Protein AF-A0A7G8JKW2-F1 (afdb_monomer_lite)

Secondary structure (DSSP, 8-state):
-HHHHHHHHHHHHHHHHHTSHHHHHHHHHHHHHHHHHHHHT--HHHHHHHIIIIIHHHHHHHHHHHHHHHHHHHHHHHHHHHHHHHHHHHHHHHHHHHHHHHHHHHTTTT--

Sequence (112 aa):
MGLKTFNKRIALWVTEKVGTMWCAYAFCFLALISLPEALASQDPLKIVSWVAQTFLQLVLLPIIIVGQNIQSNIAEQQAETDSKTLIAIRQLAEEIHEATYKPSTALLELND

Structure (mmCIF, N/CA/C/O backbone):
data_AF-A0A7G8JKW2-F1
#
_entry.id   AF-A0A7G8JKW2-F1
#
loop_
_atom_site.group_PDB
_atom_site.id
_atom_site.type_symbol
_atom_site.label_atom_id
_atom_site.label_alt_id
_atom_site.label_comp_id
_atom_site.label_asym_id
_atom_site.label_entity_id
_atom_site.label_seq_id
_atom_site.pdbx_PDB_ins_code
_atom_site.Cartn_x
_atom_site.Cartn_y
_atom_site.Cartn_z
_atom_site.occupancy
_atom_site.B_iso_or_equiv
_atom_site.auth_seq_id
_atom_site.auth_comp_id
_atom_site.auth_asym_id
_atom_site.auth_atom_id
_atom_site.pdbx_PDB_model_num
ATOM 1 N N . MET A 1 1 ? -30.482 -6.351 -11.669 1.00 55.78 1 MET A N 1
ATOM 2 C CA . MET A 1 1 ? -29.638 -6.169 -10.462 1.00 55.78 1 MET A CA 1
ATOM 3 C C . MET A 1 1 ? -28.339 -7.004 -10.435 1.00 55.78 1 MET A C 1
ATOM 5 O O . MET A 1 1 ? -27.571 -6.809 -9.509 1.00 55.78 1 MET A O 1
ATOM 9 N N . GLY A 1 2 ? -28.028 -7.876 -11.415 1.00 60.84 2 GLY A N 1
ATOM 10 C CA . GLY A 1 2 ? -26.882 -8.812 -11.313 1.00 60.84 2 GLY A CA 1
ATOM 11 C C . GLY A 1 2 ? -25.490 -8.301 -11.734 1.00 60.84 2 GLY A C 1
ATOM 12 O O . GLY A 1 2 ? -24.485 -8.764 -11.205 1.00 60.84 2 GLY A O 1
ATOM 13 N N . LEU A 1 3 ? -25.399 -7.322 -12.644 1.00 61.66 3 LEU A N 1
ATOM 14 C CA . LEU A 1 3 ? -24.108 -6.872 -13.203 1.00 61.66 3 LEU A CA 1
ATOM 15 C C . LEU A 1 3 ? -23.253 -6.056 -12.219 1.00 61.66 3 LEU A C 1
ATOM 17 O O . LEU A 1 3 ? -22.036 -6.219 -12.175 1.00 61.66 3 LEU A O 1
ATOM 21 N N . LYS A 1 4 ? -23.872 -5.207 -11.385 1.00 71.00 4 LYS A N 1
ATOM 22 C CA . LYS A 1 4 ? -23.137 -4.376 -10.411 1.00 71.00 4 LYS A CA 1
ATOM 23 C C . LYS A 1 4 ? -22.435 -5.227 -9.348 1.00 71.00 4 LYS A C 1
ATOM 25 O O . LYS A 1 4 ? -21.317 -4.915 -8.953 1.00 71.00 4 LYS A O 1
ATOM 30 N N . THR A 1 5 ? -23.063 -6.317 -8.917 1.00 78.06 5 THR A N 1
ATOM 31 C CA . THR A 1 5 ? -22.525 -7.233 -7.901 1.00 78.06 5 THR A CA 1
ATOM 32 C C . THR A 1 5 ? -21.407 -8.109 -8.456 1.00 78.06 5 THR A C 1
ATOM 34 O O . THR A 1 5 ? -20.425 -8.353 -7.759 1.00 78.06 5 THR A O 1
ATOM 37 N N . PHE A 1 6 ? -21.519 -8.540 -9.716 1.00 80.31 6 PHE A N 1
ATOM 38 C CA . PHE A 1 6 ? -20.469 -9.304 -10.389 1.00 80.31 6 PHE A CA 1
ATOM 39 C C . PHE A 1 6 ? -19.214 -8.455 -10.632 1.00 80.31 6 PHE A C 1
ATOM 41 O O . PHE A 1 6 ? -18.123 -8.849 -10.225 1.00 80.31 6 PHE A O 1
ATOM 48 N N . ASN A 1 7 ? -19.377 -7.239 -11.167 1.00 84.94 7 ASN A N 1
ATOM 49 C CA . ASN A 1 7 ? -18.264 -6.305 -11.366 1.00 84.94 7 ASN A CA 1
ATOM 50 C C . ASN A 1 7 ? -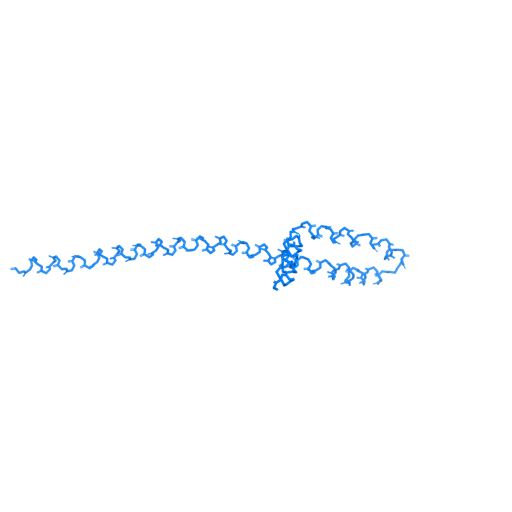17.594 -5.930 -10.039 1.00 84.94 7 ASN A C 1
ATOM 52 O O . ASN A 1 7 ? -16.372 -5.868 -9.964 1.00 84.94 7 ASN A O 1
ATOM 56 N N . LYS A 1 8 ? -18.379 -5.743 -8.968 1.00 83.25 8 LYS A N 1
ATOM 57 C CA . LYS A 1 8 ? -17.842 -5.477 -7.629 1.00 83.25 8 LYS A CA 1
ATOM 58 C C . LYS A 1 8 ? -17.039 -6.662 -7.079 1.00 83.25 8 LYS A C 1
ATOM 60 O O . LYS A 1 8 ? -15.988 -6.436 -6.492 1.00 83.25 8 LYS A O 1
ATOM 65 N N . ARG A 1 9 ? -17.493 -7.908 -7.282 1.00 82.12 9 ARG A N 1
ATOM 66 C CA . ARG A 1 9 ? -16.741 -9.114 -6.874 1.00 82.12 9 ARG A CA 1
ATOM 67 C C . ARG A 1 9 ? -15.423 -9.249 -7.629 1.00 82.12 9 ARG A C 1
ATOM 69 O O . ARG A 1 9 ? -14.419 -9.555 -7.002 1.00 82.12 9 ARG A O 1
ATOM 76 N N . ILE A 1 10 ? -15.421 -9.002 -8.939 1.00 83.56 10 ILE A N 1
ATOM 77 C CA . ILE A 1 10 ? -14.188 -9.026 -9.738 1.00 83.56 10 ILE A CA 1
ATOM 78 C C . ILE A 1 10 ? -13.240 -7.918 -9.289 1.00 83.56 10 ILE A C 1
ATOM 80 O O . ILE A 1 10 ? -12.061 -8.184 -9.091 1.00 83.56 10 ILE A O 1
ATOM 84 N N . ALA A 1 11 ? -13.750 -6.700 -9.089 1.00 80.06 11 ALA A N 1
ATOM 85 C CA . ALA A 1 11 ? -12.944 -5.581 -8.619 1.00 80.06 11 ALA A CA 1
ATOM 86 C C . ALA A 1 11 ? -12.281 -5.902 -7.273 1.00 80.06 11 ALA A C 1
ATOM 88 O O . ALA A 1 11 ? -11.065 -5.817 -7.180 1.00 80.06 11 ALA A O 1
ATOM 89 N N . LEU A 1 12 ? -13.050 -6.369 -6.281 1.00 79.75 12 LEU A N 1
ATOM 90 C CA . LEU A 1 12 ? -12.521 -6.808 -4.983 1.00 79.75 12 LEU A CA 1
ATOM 91 C C . LEU A 1 12 ? -11.468 -7.906 -5.126 1.00 79.75 12 LEU A C 1
ATOM 93 O O . LEU A 1 12 ? -10.405 -7.805 -4.529 1.00 79.75 12 LEU A O 1
ATOM 97 N N . TRP A 1 13 ? -11.735 -8.915 -5.955 1.00 79.94 13 TRP A N 1
ATOM 98 C CA . TRP A 1 13 ? -10.803 -10.018 -6.168 1.00 79.94 13 TRP A CA 1
ATOM 99 C C . TRP A 1 13 ? -9.482 -9.548 -6.784 1.00 79.94 13 TRP A C 1
ATOM 101 O O . TRP A 1 13 ? -8.411 -9.958 -6.341 1.00 79.94 13 TRP A O 1
ATOM 111 N N . VAL A 1 14 ? -9.537 -8.652 -7.773 1.00 76.81 14 VAL A N 1
ATOM 112 C CA . VAL A 1 14 ? -8.333 -8.043 -8.348 1.00 76.81 14 VAL A CA 1
ATOM 113 C C . VAL A 1 14 ? -7.609 -7.222 -7.286 1.00 76.81 14 VAL A C 1
ATOM 115 O O . VAL A 1 14 ? -6.415 -7.414 -7.100 1.00 76.81 14 VAL A O 1
ATOM 118 N N . THR A 1 15 ? -8.300 -6.354 -6.546 1.00 76.12 15 THR A N 1
ATOM 119 C CA . THR A 1 15 ? -7.663 -5.498 -5.535 1.00 76.12 15 THR A CA 1
ATOM 120 C C . THR A 1 15 ? -7.024 -6.308 -4.405 1.00 76.12 15 THR A C 1
ATOM 122 O O . THR A 1 15 ? -5.904 -5.998 -4.011 1.00 76.12 15 THR A O 1
ATOM 125 N N . GLU A 1 16 ? -7.659 -7.386 -3.940 1.00 73.50 16 GLU A N 1
ATOM 126 C CA . GLU A 1 16 ? -7.080 -8.299 -2.945 1.00 73.50 16 GLU A CA 1
ATOM 127 C C . GLU A 1 16 ? -5.829 -8.999 -3.475 1.00 73.50 16 GLU A C 1
ATOM 129 O O . GLU A 1 16 ? -4.821 -9.075 -2.777 1.00 73.50 16 GLU A O 1
ATOM 134 N N . LYS A 1 17 ? -5.858 -9.490 -4.721 1.00 72.44 17 LYS A N 1
ATOM 135 C CA . LYS A 1 17 ? -4.699 -10.157 -5.330 1.00 72.44 17 LYS A CA 1
ATOM 136 C C . LYS A 1 17 ? -3.544 -9.187 -5.562 1.00 72.44 17 LYS A C 1
ATOM 138 O O . LYS A 1 17 ? -2.398 -9.533 -5.272 1.00 72.44 17 LYS A O 1
ATOM 143 N N . VAL A 1 18 ? -3.841 -7.974 -6.027 1.00 70.19 18 VAL A N 1
ATOM 144 C CA . VAL A 1 18 ? -2.847 -6.914 -6.258 1.00 70.19 18 VAL A CA 1
ATOM 145 C C . VAL A 1 18 ? -2.314 -6.349 -4.935 1.00 70.19 18 VAL A C 1
ATOM 147 O O . VAL A 1 18 ? -1.162 -5.934 -4.872 1.00 70.19 18 VAL A O 1
ATOM 150 N N . GLY A 1 19 ? -3.099 -6.422 -3.856 1.00 65.69 19 GLY A N 1
ATOM 151 C CA . GLY A 1 19 ? -2.716 -6.042 -2.494 1.00 65.69 19 GLY A CA 1
ATOM 152 C C . GLY A 1 19 ? -1.838 -7.056 -1.750 1.00 65.69 19 GLY A C 1
ATOM 153 O O . GLY A 1 19 ? -1.536 -6.837 -0.577 1.00 65.69 19 GLY A O 1
ATOM 154 N N . THR A 1 20 ? -1.406 -8.144 -2.398 1.00 71.44 20 THR A N 1
ATOM 155 C CA . THR A 1 20 ? -0.418 -9.087 -1.844 1.00 71.44 20 THR A CA 1
ATOM 156 C C . THR A 1 20 ? 1.005 -8.723 -2.284 1.00 71.44 20 THR A C 1
ATOM 158 O O . THR A 1 20 ? 1.218 -8.294 -3.417 1.00 71.44 20 THR A O 1
ATOM 161 N N . MET A 1 21 ? 2.011 -8.960 -1.427 1.00 72.56 21 MET A N 1
ATOM 162 C CA . MET A 1 21 ? 3.439 -8.718 -1.742 1.00 72.56 21 MET A CA 1
ATOM 163 C C . MET A 1 21 ? 3.901 -9.384 -3.055 1.00 72.56 21 MET A C 1
ATOM 165 O O . MET A 1 21 ? 4.814 -8.895 -3.717 1.00 72.56 21 MET A O 1
ATOM 169 N N . TRP A 1 22 ? 3.222 -10.454 -3.484 1.00 77.38 22 TRP A N 1
ATOM 170 C CA . TRP A 1 22 ? 3.447 -11.139 -4.760 1.00 77.38 22 TRP A CA 1
ATOM 171 C C . TRP A 1 22 ? 3.298 -10.240 -5.990 1.00 77.38 22 TRP A C 1
ATOM 173 O O . TRP A 1 22 ? 4.024 -10.422 -6.967 1.00 77.38 22 TRP A O 1
ATOM 183 N N . CYS A 1 23 ? 2.400 -9.253 -5.953 1.00 73.25 23 CYS A N 1
ATOM 184 C CA . CYS A 1 23 ? 2.213 -8.351 -7.085 1.00 73.25 23 CYS A CA 1
ATOM 185 C C . CYS A 1 23 ? 3.420 -7.425 -7.279 1.00 73.25 23 CYS A C 1
ATOM 187 O O . CYS A 1 23 ? 3.850 -7.210 -8.411 1.00 73.25 23 CYS A O 1
ATOM 189 N N . ALA A 1 24 ? 4.037 -6.957 -6.188 1.00 72.00 24 ALA A N 1
ATOM 190 C CA . ALA A 1 24 ? 5.264 -6.167 -6.260 1.00 72.00 24 ALA A CA 1
ATOM 191 C C . ALA A 1 24 ? 6.403 -6.956 -6.929 1.00 72.00 24 ALA A C 1
ATOM 193 O O . ALA A 1 24 ? 7.106 -6.420 -7.786 1.00 72.00 24 ALA A O 1
ATOM 194 N N . TYR A 1 25 ? 6.536 -8.249 -6.614 1.00 80.00 25 TYR A N 1
ATOM 195 C CA . TYR A 1 25 ? 7.518 -9.115 -7.270 1.00 80.00 25 TYR A CA 1
ATOM 196 C C . TYR A 1 25 ? 7.217 -9.320 -8.760 1.00 80.00 25 TYR A C 1
ATOM 198 O O . TYR A 1 25 ? 8.131 -9.230 -9.577 1.00 80.00 25 TYR A O 1
ATOM 206 N N . ALA A 1 26 ? 5.951 -9.525 -9.135 1.00 83.00 26 ALA A N 1
ATOM 207 C CA . ALA A 1 26 ? 5.554 -9.706 -10.532 1.00 83.00 26 ALA A CA 1
ATOM 208 C C . ALA A 1 26 ? 5.819 -8.456 -11.392 1.00 83.00 26 ALA A C 1
ATOM 210 O O . ALA A 1 26 ? 6.395 -8.567 -12.473 1.00 83.00 26 ALA A O 1
ATOM 211 N N . PHE A 1 27 ? 5.455 -7.264 -10.908 1.00 80.44 27 PHE A N 1
ATOM 212 C CA . PHE A 1 27 ? 5.706 -6.008 -11.624 1.00 80.44 27 PHE A CA 1
ATOM 213 C C . PHE A 1 27 ? 7.193 -5.656 -11.689 1.00 80.44 27 PHE A C 1
ATOM 215 O O . PHE A 1 27 ? 7.655 -5.182 -12.723 1.00 80.44 27 PHE A O 1
ATOM 222 N N . CYS A 1 28 ? 7.958 -5.944 -10.633 1.00 81.62 28 CYS A N 1
ATOM 223 C CA . CYS A 1 28 ? 9.412 -5.796 -10.656 1.00 81.62 28 CYS A CA 1
ATOM 224 C C . CYS A 1 28 ? 10.046 -6.7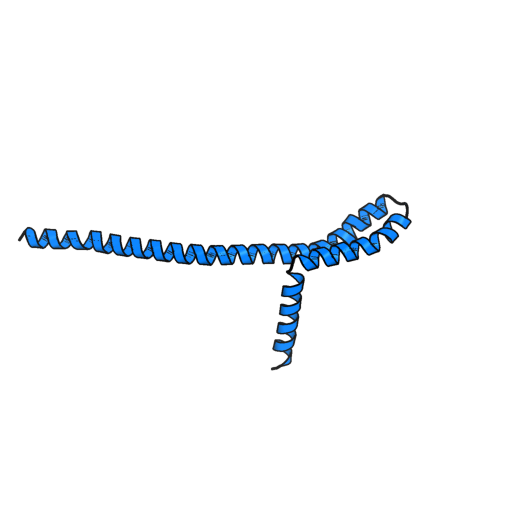09 -11.719 1.00 81.62 28 CYS A C 1
ATOM 226 O O . CYS A 1 28 ? 10.893 -6.269 -12.496 1.00 81.62 28 CYS A O 1
ATOM 228 N N . PHE A 1 29 ? 9.574 -7.956 -11.822 1.00 85.75 29 PHE A N 1
ATOM 229 C CA . PHE A 1 29 ? 10.037 -8.899 -12.838 1.00 85.75 29 PHE A CA 1
ATOM 230 C C . PHE A 1 29 ? 9.672 -8.447 -14.258 1.00 85.75 29 PHE A C 1
ATOM 232 O O . PHE A 1 29 ? 10.525 -8.448 -15.141 1.00 85.75 29 PHE A O 1
ATOM 239 N N . LEU A 1 30 ? 8.433 -7.992 -14.475 1.00 82.94 30 LEU A N 1
ATOM 240 C CA . LEU A 1 30 ? 8.001 -7.421 -15.756 1.00 82.94 30 LEU A CA 1
ATOM 241 C C . LEU A 1 30 ? 8.828 -6.193 -16.145 1.00 82.94 30 LEU A C 1
ATOM 243 O O . LEU A 1 30 ? 9.206 -6.049 -17.305 1.00 82.94 30 LEU A O 1
ATOM 247 N N . ALA A 1 31 ? 9.153 -5.329 -15.184 1.00 80.50 31 ALA A N 1
ATOM 248 C CA . ALA A 1 31 ? 9.992 -4.174 -15.447 1.00 80.50 31 ALA A CA 1
ATOM 249 C C . ALA A 1 31 ? 11.419 -4.605 -15.838 1.00 80.50 31 ALA A C 1
ATOM 251 O O . ALA A 1 31 ? 11.960 -4.081 -16.810 1.00 80.50 31 ALA A O 1
ATOM 252 N N . LEU A 1 32 ? 11.990 -5.631 -15.192 1.00 82.06 32 LEU A N 1
ATOM 253 C CA . LEU A 1 32 ? 13.293 -6.202 -15.565 1.00 82.06 32 LEU A CA 1
ATOM 254 C C . LEU A 1 32 ? 13.350 -6.717 -17.013 1.00 82.06 32 LEU A C 1
ATOM 256 O O . LEU A 1 32 ? 14.399 -6.610 -17.643 1.00 82.06 32 LEU A O 1
ATOM 260 N N . ILE A 1 33 ? 12.243 -7.228 -17.564 1.00 84.38 33 ILE A N 1
ATOM 261 C CA . ILE A 1 33 ? 12.184 -7.687 -18.966 1.00 84.38 33 ILE A CA 1
ATOM 262 C C . ILE A 1 33 ? 12.433 -6.535 -19.954 1.00 84.38 33 ILE A C 1
ATOM 264 O O . ILE A 1 33 ? 12.967 -6.771 -21.033 1.00 84.38 33 ILE A O 1
ATOM 268 N N . SER A 1 34 ? 12.110 -5.290 -19.589 1.00 75.12 34 SER A N 1
ATOM 269 C CA . SER A 1 34 ? 12.330 -4.110 -20.449 1.00 75.12 34 SER A CA 1
ATOM 270 C C . SER A 1 34 ? 13.670 -3.387 -20.216 1.00 75.12 34 SER A C 1
ATOM 272 O O . SER A 1 34 ? 14.042 -2.505 -20.987 1.00 75.12 34 SER A O 1
ATOM 274 N N . LEU A 1 35 ? 14.450 -3.810 -19.213 1.00 79.75 35 LEU A N 1
ATOM 275 C CA . LEU A 1 35 ? 15.834 -3.372 -18.991 1.00 79.75 35 LEU A CA 1
ATOM 276 C C . LEU A 1 35 ? 16.770 -3.585 -20.209 1.00 79.75 35 LEU A C 1
ATOM 278 O O . LEU A 1 35 ? 17.530 -2.663 -20.519 1.00 79.75 35 LEU A O 1
ATOM 282 N N . PRO A 1 36 ? 16.766 -4.740 -20.918 1.00 79.75 36 PRO A N 1
ATOM 283 C CA . PRO A 1 36 ? 17.651 -4.953 -22.066 1.00 79.75 36 PRO A CA 1
ATOM 284 C C . PRO A 1 36 ? 17.453 -3.932 -23.193 1.00 79.75 36 PRO A C 1
ATOM 286 O O . PRO A 1 36 ? 18.438 -3.519 -23.800 1.00 79.75 36 PRO A O 1
ATOM 289 N N . GLU A 1 37 ? 16.225 -3.464 -23.444 1.00 74.75 37 GLU A N 1
ATOM 290 C CA . GLU A 1 37 ? 15.961 -2.421 -24.452 1.00 74.75 37 GLU A CA 1
ATOM 291 C C . GLU A 1 37 ? 16.575 -1.067 -24.062 1.00 74.75 37 GLU A C 1
ATOM 293 O O . GLU A 1 37 ? 17.113 -0.346 -24.909 1.00 74.75 37 GLU A O 1
ATOM 298 N N . ALA A 1 38 ? 16.540 -0.726 -22.770 1.00 74.06 38 ALA A N 1
ATOM 299 C CA . ALA A 1 38 ? 17.142 0.500 -22.256 1.00 74.06 38 ALA A CA 1
ATOM 300 C C . ALA A 1 38 ? 18.679 0.449 -22.311 1.00 74.06 38 ALA A C 1
ATOM 302 O O . ALA A 1 38 ? 19.310 1.424 -22.721 1.00 74.06 38 ALA A O 1
ATOM 303 N N . LEU A 1 39 ? 19.283 -0.695 -21.965 1.00 76.56 39 LEU A N 1
ATOM 304 C CA . LEU A 1 39 ? 20.736 -0.901 -22.045 1.00 76.56 39 LEU A CA 1
ATOM 305 C C . LEU A 1 39 ? 21.251 -0.930 -23.491 1.00 76.56 39 LEU A C 1
ATOM 307 O O . LEU A 1 39 ? 22.338 -0.420 -23.762 1.00 76.56 39 LEU A O 1
ATOM 311 N N . ALA A 1 40 ? 20.467 -1.471 -24.428 1.00 79.12 40 ALA A N 1
ATOM 312 C CA . ALA A 1 40 ? 20.819 -1.498 -25.847 1.00 79.12 40 ALA A CA 1
ATOM 313 C C . ALA A 1 40 ? 20.952 -0.093 -26.461 1.00 79.12 40 ALA A C 1
ATOM 315 O O . ALA A 1 40 ? 21.655 0.073 -27.454 1.00 79.12 40 ALA A O 1
ATOM 316 N N . SER A 1 41 ? 20.329 0.928 -25.859 1.00 71.50 41 SER A N 1
ATOM 317 C CA . SER A 1 41 ? 20.431 2.314 -26.332 1.00 71.50 41 SER A CA 1
ATOM 318 C C . SER A 1 41 ? 21.797 2.976 -26.064 1.00 71.50 41 SER A C 1
ATOM 320 O O . SER A 1 41 ? 22.005 4.068 -26.575 1.00 71.50 41 SER A O 1
ATOM 322 N N . GLN A 1 42 ? 22.708 2.370 -25.276 1.00 74.50 42 GLN A N 1
ATOM 323 C CA . GLN A 1 42 ? 24.058 2.877 -24.913 1.00 74.50 42 GLN A CA 1
ATOM 324 C C . GLN A 1 42 ? 24.139 4.302 -24.316 1.00 74.50 42 GLN A C 1
ATOM 326 O O . GLN A 1 42 ? 25.231 4.787 -24.030 1.00 74.50 42 GLN A O 1
ATOM 331 N N . ASP A 1 43 ? 23.002 4.945 -24.052 1.00 82.31 43 ASP A N 1
ATOM 332 C CA . ASP A 1 43 ? 22.921 6.308 -23.532 1.00 82.31 43 ASP A CA 1
ATOM 333 C C . ASP A 1 43 ? 22.606 6.315 -22.022 1.00 82.31 43 ASP A C 1
ATOM 335 O O . ASP A 1 43 ? 21.516 5.878 -21.622 1.00 82.31 43 ASP A O 1
ATOM 339 N N . PRO A 1 44 ? 23.489 6.859 -21.159 1.00 82.62 44 PRO A N 1
ATOM 340 C CA . PRO A 1 44 ? 23.272 6.894 -19.709 1.00 82.62 44 PRO A CA 1
ATOM 341 C C . PRO A 1 44 ? 21.971 7.603 -19.317 1.00 82.62 44 PRO A C 1
ATOM 343 O O . PRO A 1 44 ? 21.262 7.179 -18.405 1.00 82.62 44 PRO A O 1
ATOM 346 N N . LEU A 1 45 ? 21.628 8.669 -20.042 1.00 87.94 45 LEU A N 1
ATOM 347 C CA . LEU A 1 45 ? 20.446 9.485 -19.773 1.00 87.94 45 LEU A CA 1
ATOM 348 C C . LEU A 1 45 ? 19.153 8.700 -20.033 1.00 87.94 45 LEU A C 1
ATOM 350 O O . LEU A 1 45 ? 18.18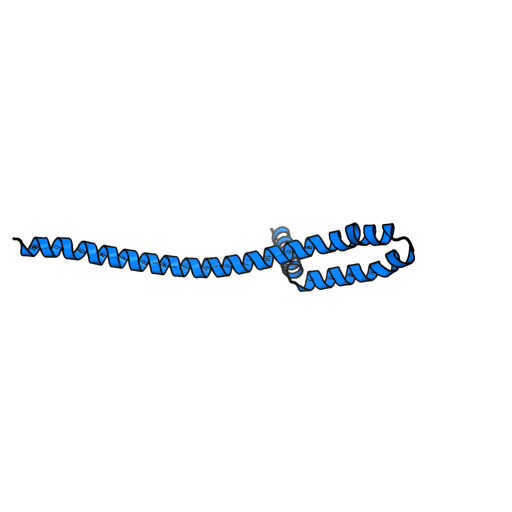4 8.821 -19.284 1.00 87.94 45 LEU A O 1
ATOM 354 N N . LYS A 1 46 ? 19.158 7.824 -21.043 1.00 85.56 46 LYS A N 1
ATOM 355 C CA . LYS A 1 46 ? 18.006 6.993 -21.397 1.00 85.56 46 LYS A CA 1
ATOM 356 C C . LYS A 1 46 ? 17.777 5.868 -20.393 1.00 85.56 46 LYS A C 1
ATOM 358 O O . LYS A 1 46 ? 16.628 5.594 -20.057 1.00 85.56 46 LYS A O 1
ATOM 363 N N . ILE A 1 47 ? 18.851 5.289 -19.852 1.00 83.75 47 ILE A N 1
ATOM 364 C CA . ILE A 1 47 ? 18.773 4.302 -18.766 1.00 83.75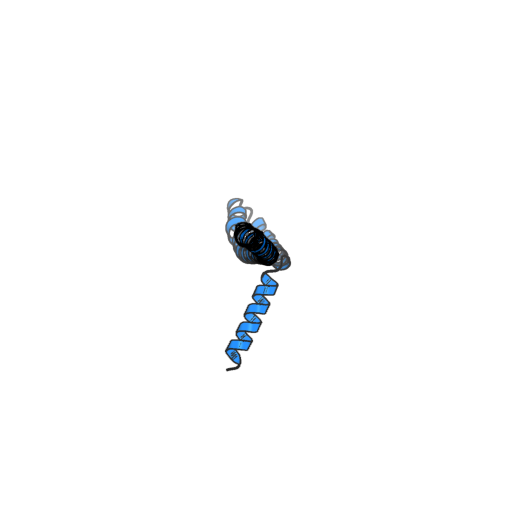 47 ILE A CA 1
ATOM 365 C C . ILE A 1 47 ? 18.152 4.944 -17.522 1.00 83.75 47 ILE A C 1
ATOM 367 O O . ILE A 1 47 ? 17.176 4.423 -16.986 1.00 83.75 47 ILE A O 1
ATOM 371 N N . VAL A 1 48 ? 18.660 6.105 -17.094 1.00 88.38 48 VAL A N 1
ATOM 372 C CA . VAL A 1 48 ? 18.126 6.816 -15.919 1.00 88.38 48 VAL A CA 1
ATOM 373 C C . VAL A 1 48 ? 16.666 7.219 -16.134 1.00 88.38 48 VAL A C 1
ATOM 375 O O . VAL A 1 48 ? 15.837 7.000 -15.252 1.00 88.38 48 VAL A O 1
ATOM 378 N N . SER A 1 49 ? 16.327 7.749 -17.312 1.00 88.00 49 SER A N 1
ATOM 379 C CA . SER A 1 49 ? 14.951 8.127 -17.647 1.00 88.00 49 SER A CA 1
ATOM 380 C C . SER A 1 49 ? 14.007 6.924 -17.661 1.00 88.00 49 SER A C 1
ATOM 382 O O . SER A 1 49 ? 12.889 7.035 -17.168 1.00 88.00 49 SER A O 1
ATOM 384 N N . TRP A 1 50 ? 14.438 5.772 -18.180 1.00 87.75 50 TRP A N 1
ATOM 385 C CA . TRP A 1 50 ? 13.641 4.545 -18.164 1.00 87.75 50 TRP A CA 1
ATOM 386 C C . TRP A 1 50 ? 13.416 4.029 -16.734 1.00 87.75 50 TRP A C 1
ATOM 388 O O . TRP A 1 50 ? 12.299 3.628 -16.404 1.00 87.75 50 TRP A O 1
ATOM 398 N N . VAL A 1 51 ? 14.431 4.100 -15.861 1.00 85.56 51 VAL A N 1
ATOM 399 C CA . VAL A 1 51 ? 14.276 3.728 -14.445 1.00 85.56 51 VAL A CA 1
ATOM 400 C C . VAL A 1 51 ? 13.284 4.671 -13.757 1.00 85.56 51 VAL A C 1
ATOM 402 O O . VAL A 1 51 ? 12.308 4.217 -13.168 1.00 85.56 51 VAL A O 1
ATOM 405 N N . ALA A 1 52 ? 13.501 5.985 -13.852 1.00 88.62 52 ALA A N 1
ATOM 406 C CA . ALA A 1 52 ? 12.676 6.992 -13.181 1.00 88.62 52 ALA A CA 1
ATOM 407 C C . ALA A 1 52 ? 11.220 7.006 -13.664 1.00 88.62 52 ALA A C 1
ATOM 409 O O . ALA A 1 52 ? 10.310 7.264 -12.878 1.00 88.62 52 ALA A O 1
ATOM 410 N N . GLN A 1 53 ? 11.004 6.731 -14.948 1.00 86.50 53 GLN A N 1
ATOM 411 C CA . GLN A 1 53 ? 9.685 6.750 -15.556 1.00 86.50 53 GLN A CA 1
ATOM 412 C C . GLN A 1 53 ? 9.079 5.348 -15.563 1.00 86.50 53 GLN A C 1
ATOM 414 O O . GLN A 1 53 ? 8.254 5.036 -14.718 1.00 86.50 53 GLN A O 1
ATOM 419 N N . THR A 1 54 ? 9.501 4.467 -16.464 1.00 86.00 54 THR A N 1
ATOM 420 C CA . THR A 1 54 ? 8.850 3.171 -16.692 1.00 86.00 54 THR A CA 1
ATOM 421 C C . THR A 1 54 ? 8.931 2.239 -15.484 1.00 86.00 54 THR A C 1
ATOM 423 O O . THR A 1 54 ? 7.912 1.674 -15.088 1.00 86.00 54 THR A O 1
ATOM 426 N N . PHE A 1 55 ? 10.107 2.082 -14.870 1.00 84.56 55 PHE A N 1
ATOM 427 C CA . PHE A 1 55 ? 10.267 1.170 -13.732 1.00 84.56 55 PHE A CA 1
ATOM 428 C C . PHE A 1 55 ? 9.575 1.716 -12.480 1.00 84.56 55 PHE A C 1
ATOM 430 O O . PHE A 1 55 ? 8.673 1.069 -11.944 1.00 84.56 55 PHE A O 1
ATOM 437 N N . LEU A 1 56 ? 9.962 2.917 -12.028 1.00 85.06 56 LEU A N 1
ATOM 438 C CA . LEU A 1 56 ? 9.419 3.491 -10.799 1.00 85.06 56 LEU A CA 1
ATOM 439 C C . LEU A 1 56 ? 7.903 3.679 -10.900 1.00 85.06 56 LEU A C 1
ATOM 441 O O . LEU A 1 56 ? 7.212 3.317 -9.957 1.00 85.06 56 LEU A O 1
ATOM 445 N N . GLN A 1 57 ? 7.368 4.171 -12.022 1.00 86.56 57 GLN A N 1
ATOM 446 C CA . GLN A 1 57 ? 5.933 4.446 -12.165 1.00 86.56 57 GLN A CA 1
ATOM 447 C C . GLN A 1 57 ? 5.076 3.174 -12.182 1.00 86.56 57 GLN A C 1
ATOM 449 O O . GLN A 1 57 ? 4.041 3.138 -11.514 1.00 86.56 57 GLN A O 1
ATOM 454 N N . LEU A 1 58 ? 5.490 2.127 -12.909 1.00 86.56 58 LEU A N 1
ATOM 455 C CA . LEU A 1 58 ? 4.739 0.865 -12.963 1.00 86.56 58 LEU A CA 1
ATOM 456 C C . LEU A 1 58 ? 4.760 0.122 -11.623 1.00 86.56 58 LEU A C 1
ATOM 458 O O . LEU A 1 58 ? 3.779 -0.526 -11.264 1.00 86.56 58 LEU A O 1
ATOM 462 N N . VAL A 1 59 ? 5.858 0.233 -10.875 1.00 84.12 59 VAL A N 1
ATOM 463 C CA . VAL A 1 59 ? 6.038 -0.446 -9.587 1.00 84.12 59 VAL A CA 1
ATOM 464 C C . VAL A 1 59 ? 5.430 0.352 -8.422 1.00 84.12 59 VAL A C 1
ATOM 466 O O . VAL A 1 59 ? 4.972 -0.244 -7.445 1.00 84.12 59 VAL A O 1
ATOM 469 N N . LEU A 1 60 ? 5.351 1.684 -8.525 1.00 86.88 60 LEU A N 1
ATOM 470 C CA . LEU A 1 60 ? 4.825 2.554 -7.466 1.00 86.88 60 LEU A CA 1
ATOM 471 C C . LEU A 1 60 ? 3.371 2.241 -7.108 1.00 86.88 60 LEU A C 1
ATOM 473 O O . LEU A 1 60 ? 3.051 2.136 -5.926 1.00 86.88 60 LEU A O 1
ATOM 477 N N . LEU A 1 61 ? 2.492 2.079 -8.106 1.00 87.25 61 LEU A N 1
ATOM 478 C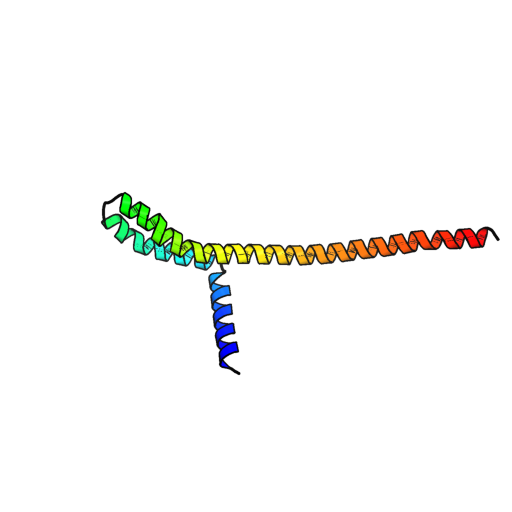 CA . LEU A 1 61 ? 1.060 1.886 -7.851 1.00 87.25 61 LEU A CA 1
ATOM 479 C C . LEU A 1 61 ? 0.771 0.593 -7.058 1.00 87.25 61 LEU A C 1
ATOM 481 O O . LEU A 1 61 ? 0.126 0.693 -6.013 1.00 87.25 61 LEU A O 1
ATOM 485 N N . PRO A 1 62 ? 1.268 -0.600 -7.454 1.00 82.44 62 PRO A N 1
ATOM 486 C CA . PRO A 1 62 ? 1.095 -1.819 -6.663 1.00 82.44 62 PRO A CA 1
ATOM 487 C C . PRO A 1 62 ? 1.730 -1.736 -5.271 1.00 82.44 62 PRO A C 1
ATOM 489 O O . PRO A 1 62 ? 1.113 -2.173 -4.302 1.00 82.44 62 PRO A O 1
ATOM 492 N N . ILE A 1 63 ? 2.931 -1.154 -5.143 1.00 83.06 63 ILE A N 1
ATOM 493 C CA . ILE A 1 63 ? 3.611 -1.032 -3.843 1.00 83.06 63 ILE A CA 1
ATOM 494 C C . ILE A 1 63 ? 2.798 -0.174 -2.870 1.00 83.06 63 ILE A C 1
ATOM 496 O O . ILE A 1 63 ? 2.657 -0.555 -1.708 1.00 83.06 63 ILE A O 1
ATOM 500 N N . ILE A 1 64 ? 2.228 0.947 -3.327 1.00 86.88 64 ILE A N 1
ATOM 501 C CA . ILE A 1 64 ? 1.368 1.794 -2.489 1.00 86.88 64 ILE A CA 1
ATOM 502 C C . ILE A 1 64 ? 0.153 1.001 -1.993 1.00 86.88 64 ILE A C 1
ATOM 504 O O . ILE A 1 64 ? -0.147 1.031 -0.801 1.00 86.88 64 ILE A O 1
ATOM 508 N N . ILE A 1 65 ? -0.517 0.259 -2.882 1.00 84.69 65 ILE A N 1
ATOM 509 C CA . ILE A 1 65 ? -1.715 -0.526 -2.544 1.00 84.69 65 ILE A CA 1
ATOM 510 C C . ILE A 1 65 ? -1.382 -1.600 -1.499 1.00 84.69 65 ILE A C 1
ATOM 512 O O . ILE A 1 65 ? -2.095 -1.745 -0.507 1.00 84.69 65 ILE A O 1
ATOM 516 N N . VAL A 1 66 ? -0.273 -2.323 -1.678 1.00 83.69 66 VAL A N 1
ATOM 517 C CA . VAL A 1 66 ? 0.185 -3.338 -0.715 1.00 83.69 66 VAL A CA 1
ATOM 518 C C . VAL A 1 66 ? 0.559 -2.695 0.625 1.00 83.69 66 VAL A C 1
ATOM 520 O O . VAL A 1 66 ? 0.171 -3.200 1.677 1.00 83.69 66 VAL A O 1
ATOM 523 N N . GLY A 1 67 ? 1.264 -1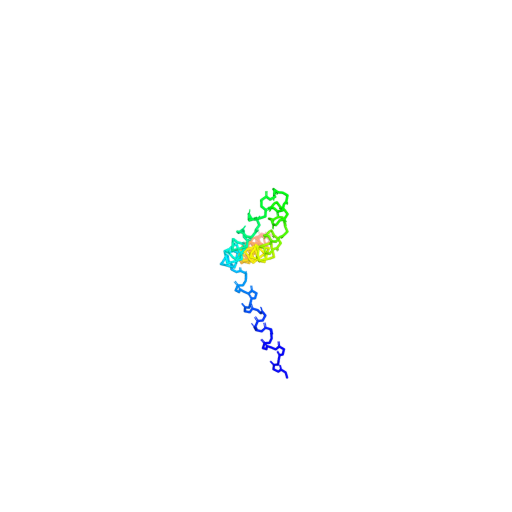.560 0.609 1.00 83.12 67 GLY A N 1
ATOM 524 C CA . GLY A 1 67 ? 1.645 -0.837 1.824 1.00 83.12 67 GLY A CA 1
ATOM 525 C C . GLY A 1 67 ? 0.441 -0.320 2.616 1.00 83.12 67 GLY A C 1
ATOM 526 O O . GLY A 1 67 ? 0.442 -0.373 3.846 1.00 83.12 67 GLY A O 1
ATOM 527 N N . GLN A 1 68 ? -0.607 0.141 1.930 1.00 84.12 68 GLN A N 1
ATOM 528 C CA . GLN A 1 68 ? -1.875 0.529 2.555 1.00 84.12 68 GLN A CA 1
ATOM 529 C C . GLN A 1 68 ? -2.615 -0.684 3.134 1.00 84.12 68 GLN A C 1
ATOM 531 O O . GLN A 1 68 ? -3.114 -0.612 4.255 1.00 84.12 68 GLN A O 1
ATOM 536 N N . ASN A 1 69 ? -2.627 -1.812 2.419 1.00 83.75 69 ASN A N 1
ATOM 537 C CA . ASN A 1 69 ? -3.253 -3.049 2.884 1.00 83.75 69 ASN A CA 1
ATOM 538 C C . ASN A 1 69 ? -2.593 -3.581 4.172 1.00 83.75 69 ASN A C 1
ATOM 540 O O . ASN A 1 69 ? -3.280 -3.856 5.155 1.00 83.75 69 ASN A O 1
ATOM 544 N N . ILE A 1 70 ? -1.256 -3.639 4.216 1.00 83.69 70 ILE A N 1
ATOM 545 C CA . ILE A 1 70 ? -0.502 -4.078 5.405 1.00 83.69 70 ILE A CA 1
ATOM 546 C C . ILE A 1 70 ? -0.810 -3.181 6.611 1.00 83.69 70 ILE A C 1
ATOM 548 O O . ILE A 1 70 ? -1.094 -3.685 7.697 1.00 83.69 70 ILE A O 1
ATOM 552 N N . GLN A 1 71 ? -0.802 -1.858 6.423 1.00 82.94 71 GLN A N 1
ATOM 553 C CA . GLN A 1 71 ? -1.129 -0.913 7.494 1.00 82.94 71 GLN A CA 1
ATOM 554 C C . GLN A 1 71 ? -2.571 -1.069 7.984 1.00 82.94 71 GLN A C 1
ATOM 556 O O . GLN A 1 71 ? -2.802 -1.030 9.189 1.00 82.94 71 GLN A O 1
ATOM 561 N N . SER A 1 72 ? -3.528 -1.292 7.076 1.00 84.69 72 SER A N 1
ATOM 562 C CA . SER A 1 72 ? -4.930 -1.507 7.451 1.00 84.69 72 SER A CA 1
ATOM 563 C C . SER A 1 72 ? -5.119 -2.765 8.301 1.00 84.69 72 SER A C 1
ATOM 565 O O . SER A 1 72 ? -5.828 -2.721 9.301 1.00 84.69 72 SER A O 1
ATOM 567 N N . ASN A 1 73 ? -4.406 -3.851 7.981 1.00 82.50 73 ASN A N 1
ATOM 568 C CA . ASN A 1 73 ? -4.472 -5.087 8.753 1.00 82.50 73 ASN A CA 1
ATOM 569 C C . ASN A 1 73 ? -3.877 -4.923 10.160 1.00 82.50 73 ASN A C 1
ATOM 571 O O . ASN A 1 73 ? -4.452 -5.399 11.135 1.00 82.50 73 ASN A O 1
ATOM 575 N N . ILE A 1 74 ? -2.752 -4.213 10.277 1.00 82.06 74 ILE A N 1
ATOM 576 C CA . ILE A 1 74 ? -2.135 -3.902 11.573 1.00 82.06 74 ILE A CA 1
ATOM 577 C C . ILE A 1 74 ? -3.057 -3.006 12.412 1.00 82.06 74 ILE A C 1
ATOM 579 O O . ILE A 1 74 ? -3.202 -3.234 13.612 1.00 82.06 74 ILE A O 1
ATOM 583 N N . ALA A 1 75 ? -3.694 -2.009 11.792 1.00 83.88 75 ALA A N 1
ATOM 584 C CA . ALA A 1 75 ? -4.642 -1.128 12.467 1.00 83.88 75 ALA A CA 1
ATOM 585 C C . ALA A 1 75 ? -5.865 -1.895 12.993 1.00 83.88 75 ALA A C 1
ATOM 587 O O . ALA A 1 75 ? -6.316 -1.632 14.103 1.00 83.88 75 ALA A O 1
ATOM 588 N N . GLU A 1 76 ? -6.371 -2.873 12.240 1.00 83.31 76 GLU A N 1
ATOM 589 C CA . GLU A 1 76 ? -7.500 -3.704 12.667 1.00 83.31 76 GLU A CA 1
ATOM 590 C C . GLU A 1 76 ? -7.130 -4.632 13.838 1.00 83.31 76 GLU A C 1
ATOM 592 O O . GLU A 1 76 ? -7.883 -4.728 14.807 1.00 83.31 76 GLU A O 1
ATOM 597 N N . GLN A 1 77 ? -5.928 -5.224 13.823 1.00 83.62 77 GLN A N 1
ATOM 598 C CA . GLN A 1 77 ? -5.412 -6.002 14.961 1.00 83.62 77 GLN A CA 1
ATOM 599 C C . GLN A 1 77 ? -5.243 -5.147 16.229 1.00 83.62 77 GLN A C 1
ATOM 601 O O . GLN A 1 77 ? -5.549 -5.594 17.341 1.00 83.62 77 GLN A O 1
ATOM 606 N N . GLN A 1 78 ? -4.766 -3.908 16.074 1.00 85.19 78 GLN A N 1
ATOM 607 C CA . GLN A 1 78 ? -4.660 -2.962 17.186 1.00 85.19 78 GLN A CA 1
ATOM 608 C C . GLN A 1 78 ? -6.043 -2.564 17.706 1.00 85.19 78 GLN A C 1
ATOM 610 O O . GLN A 1 78 ? -6.272 -2.638 18.908 1.00 85.19 78 GLN A O 1
ATOM 615 N N . ALA A 1 79 ? -6.996 -2.261 16.822 1.00 89.31 79 ALA A N 1
ATOM 616 C CA . ALA A 1 79 ? -8.358 -1.901 17.209 1.00 89.31 79 ALA A CA 1
ATOM 617 C C . ALA A 1 79 ? -9.056 -3.004 18.027 1.00 89.31 79 ALA A C 1
ATOM 619 O O . ALA A 1 79 ? -9.766 -2.706 18.989 1.00 89.31 79 ALA A O 1
ATOM 620 N N . GLU A 1 80 ? -8.835 -4.281 17.694 1.00 88.81 80 GLU A N 1
ATOM 621 C CA . GLU A 1 80 ? -9.377 -5.398 18.475 1.00 88.81 80 GLU A CA 1
ATOM 622 C C . GLU A 1 80 ? -8.772 -5.459 19.891 1.00 88.81 80 GLU A C 1
ATOM 624 O O . GLU A 1 80 ? -9.479 -5.685 20.878 1.00 88.81 80 GLU A O 1
ATOM 629 N N . THR A 1 81 ? -7.463 -5.230 20.004 1.00 90.31 81 THR A N 1
ATOM 630 C CA . THR A 1 81 ? -6.745 -5.230 21.287 1.00 90.31 81 THR A CA 1
ATOM 631 C C . THR A 1 81 ? -7.154 -4.039 22.157 1.00 90.31 81 THR A C 1
ATOM 633 O O . THR A 1 81 ? -7.433 -4.199 23.351 1.00 90.31 81 THR A O 1
ATOM 636 N N . ASP A 1 82 ? -7.269 -2.859 21.552 1.00 90.50 82 ASP A N 1
ATOM 637 C CA . ASP A 1 82 ? -7.710 -1.634 22.212 1.00 90.50 82 ASP A CA 1
ATOM 638 C C . ASP A 1 82 ? -9.146 -1.778 22.717 1.00 90.50 82 ASP A C 1
ATOM 640 O O . ASP A 1 82 ? -9.435 -1.442 23.864 1.00 90.50 82 ASP A O 1
ATOM 644 N N . SER A 1 83 ? -10.039 -2.363 21.913 1.00 91.81 83 SER A N 1
ATOM 645 C CA . SER A 1 83 ? -11.426 -2.617 22.314 1.00 91.81 83 SER A CA 1
ATOM 646 C C . SER A 1 83 ? -11.516 -3.477 23.583 1.00 91.81 83 SER A C 1
ATOM 648 O O . SER A 1 83 ? -12.234 -3.120 24.520 1.00 91.81 83 SER A O 1
ATOM 650 N N . LYS A 1 84 ? -10.736 -4.565 23.669 1.00 93.69 84 LYS A N 1
ATOM 651 C CA . LYS A 1 84 ? -10.675 -5.424 24.869 1.00 93.69 84 LYS A CA 1
ATOM 652 C C . LYS A 1 84 ? -10.139 -4.665 26.082 1.00 93.69 84 LYS A C 1
ATOM 654 O O . LYS A 1 84 ? -10.682 -4.789 27.179 1.00 93.69 84 LYS A O 1
ATOM 659 N N . THR A 1 85 ? -9.109 -3.852 25.874 1.00 93.31 85 THR A N 1
ATOM 660 C CA . THR A 1 85 ? -8.504 -3.029 26.928 1.00 93.31 85 THR A CA 1
ATOM 661 C C . THR A 1 85 ? -9.498 -1.999 27.468 1.00 93.31 85 THR A C 1
ATOM 663 O O . THR A 1 85 ? -9.646 -1.864 28.681 1.00 93.31 85 THR A O 1
ATOM 666 N N . LEU A 1 86 ? -10.248 -1.326 26.590 1.00 94.25 86 LEU A N 1
ATOM 667 C CA . LEU A 1 86 ? -11.288 -0.368 26.973 1.00 94.25 86 LEU A CA 1
ATOM 668 C C . LEU A 1 86 ? -12.402 -1.023 27.801 1.00 94.25 86 LEU A C 1
ATOM 670 O O . LEU A 1 86 ? -12.871 -0.426 28.770 1.00 94.25 86 LEU A O 1
ATOM 674 N N . ILE A 1 87 ? -12.810 -2.248 27.455 1.00 95.25 87 ILE A N 1
ATOM 675 C CA . ILE A 1 87 ? -13.806 -3.006 28.229 1.00 95.25 87 ILE A CA 1
ATOM 676 C C . ILE A 1 87 ? -13.280 -3.319 29.635 1.00 95.25 87 ILE A C 1
ATOM 678 O O . ILE A 1 87 ? -14.000 -3.106 30.608 1.00 95.25 87 ILE A O 1
ATOM 682 N N . ALA A 1 88 ? -12.029 -3.769 29.756 1.00 94.44 88 ALA A N 1
ATOM 683 C CA . ALA A 1 88 ? -11.419 -4.068 31.052 1.00 94.44 88 ALA A CA 1
ATOM 684 C C . ALA A 1 88 ? -11.301 -2.814 31.937 1.00 94.44 88 ALA A C 1
ATOM 686 O O . ALA A 1 88 ? -11.668 -2.842 33.110 1.00 94.44 88 ALA A O 1
ATOM 687 N N . ILE A 1 89 ? -10.856 -1.690 31.363 1.00 93.38 89 ILE A N 1
ATOM 688 C CA . ILE A 1 89 ? -10.785 -0.400 32.068 1.00 93.38 89 ILE A CA 1
ATOM 689 C C . ILE A 1 89 ? -12.173 0.038 32.539 1.00 93.38 89 ILE A C 1
ATOM 691 O O . ILE A 1 89 ? -12.320 0.504 33.668 1.00 93.38 89 ILE A O 1
ATOM 695 N N . ARG A 1 90 ? -13.202 -0.122 31.700 1.00 94.31 90 ARG A N 1
ATOM 696 C CA . ARG A 1 90 ? -14.577 0.221 32.070 1.00 94.31 90 ARG A CA 1
ATOM 697 C C . ARG A 1 90 ? -15.072 -0.613 33.253 1.00 94.31 90 ARG A C 1
ATOM 699 O O . ARG A 1 90 ? -15.660 -0.046 34.166 1.00 94.31 90 ARG A O 1
ATOM 706 N N . GLN A 1 91 ? -14.832 -1.922 33.248 1.00 94.56 91 GLN A N 1
ATOM 707 C CA . GLN A 1 91 ? -15.228 -2.805 34.351 1.00 94.56 91 GLN A CA 1
ATOM 708 C C . GLN A 1 91 ? -14.538 -2.417 35.660 1.00 94.56 91 GLN A C 1
ATOM 710 O O . GLN A 1 91 ? -15.200 -2.299 36.685 1.00 94.56 91 GLN A O 1
ATOM 715 N N . LEU A 1 92 ? -13.235 -2.126 35.608 1.00 91.94 92 LEU A N 1
ATOM 716 C CA . LEU A 1 92 ? -12.489 -1.621 36.764 1.00 91.94 92 LEU A CA 1
ATOM 717 C C . LEU A 1 92 ? -13.068 -0.298 37.285 1.00 91.94 92 LEU A C 1
ATOM 719 O O . LEU A 1 92 ? -13.162 -0.096 38.492 1.00 91.94 92 LEU A O 1
ATOM 723 N N . ALA A 1 93 ? -13.476 0.609 36.393 1.00 92.00 93 ALA A N 1
ATOM 724 C CA . ALA A 1 93 ? -14.101 1.869 36.786 1.00 92.00 93 ALA A CA 1
ATOM 725 C C . ALA A 1 93 ? -15.480 1.664 37.440 1.00 92.00 93 ALA A C 1
ATOM 727 O O . ALA A 1 93 ? -15.780 2.337 38.426 1.00 92.00 93 ALA A O 1
ATOM 728 N N . GLU A 1 94 ? -16.298 0.739 36.925 1.00 92.94 94 GLU A N 1
ATOM 729 C CA . GLU A 1 94 ? -17.580 0.352 37.535 1.00 92.94 94 GLU A CA 1
ATOM 730 C C . GLU A 1 94 ? -17.360 -0.266 38.929 1.00 92.94 94 GLU A C 1
ATOM 732 O O . GLU A 1 94 ? -18.020 0.138 39.884 1.00 92.94 94 GLU A O 1
ATOM 737 N N . GLU A 1 95 ? -16.367 -1.147 39.088 1.00 89.44 95 GLU A N 1
ATOM 738 C CA . GLU A 1 95 ? -16.016 -1.756 40.378 1.00 89.44 95 GLU A CA 1
ATOM 739 C C . GLU A 1 95 ? -15.527 -0.719 41.402 1.00 89.44 95 GLU A C 1
ATOM 741 O O . GLU A 1 95 ? -15.977 -0.722 42.547 1.00 89.44 95 GLU A O 1
ATOM 746 N N . ILE A 1 96 ? -14.669 0.226 40.997 1.00 86.88 96 ILE A N 1
ATOM 747 C CA . ILE A 1 96 ? -14.240 1.346 41.854 1.00 86.88 96 ILE A CA 1
ATOM 748 C C . ILE A 1 96 ? -15.432 2.233 42.229 1.00 86.88 96 ILE A C 1
ATOM 750 O O . ILE A 1 96 ? -15.529 2.677 43.376 1.00 86.88 96 ILE A O 1
ATOM 754 N N . HIS A 1 97 ? -16.335 2.509 41.284 1.00 85.69 97 HIS A N 1
ATOM 755 C CA . HIS A 1 97 ? -17.519 3.324 41.541 1.00 85.69 97 HIS A CA 1
ATOM 756 C C . HIS A 1 97 ? -18.433 2.661 42.576 1.00 85.69 97 HIS A C 1
ATOM 758 O O . HIS A 1 97 ? -18.804 3.305 43.559 1.00 85.69 97 HIS A O 1
ATOM 764 N N . GLU A 1 98 ? -18.723 1.367 42.419 1.00 84.25 98 GLU A N 1
ATOM 765 C CA . GLU A 1 98 ? -19.489 0.609 43.408 1.00 84.25 98 GLU A CA 1
ATOM 766 C C . GLU A 1 98 ? -18.770 0.542 44.761 1.00 84.25 98 GLU A C 1
ATOM 768 O O . GLU A 1 98 ? -19.379 0.824 45.796 1.00 84.25 98 GLU A O 1
ATOM 773 N N . ALA A 1 99 ? -17.469 0.235 44.770 1.00 80.62 99 ALA A N 1
ATOM 774 C CA . ALA A 1 99 ? -16.668 0.128 45.987 1.00 80.62 99 ALA A CA 1
ATOM 775 C C . ALA A 1 99 ? -16.515 1.461 46.736 1.00 80.62 99 ALA A C 1
ATOM 777 O O . ALA A 1 99 ? -16.331 1.444 47.948 1.00 80.62 99 ALA A O 1
ATOM 778 N N . THR A 1 100 ? -16.608 2.607 46.052 1.00 73.81 100 THR A N 1
ATOM 779 C CA . THR A 1 100 ? -16.544 3.947 46.669 1.00 73.81 100 THR A CA 1
ATOM 780 C C . THR A 1 100 ? -17.923 4.442 47.119 1.00 73.81 100 THR A C 1
ATOM 782 O O . THR A 1 100 ? -18.030 5.131 48.131 1.00 73.81 100 THR A O 1
ATOM 785 N N . TYR A 1 101 ? -18.997 4.072 46.415 1.00 68.56 101 TYR A N 1
ATOM 786 C CA . TYR A 1 101 ? -20.368 4.455 46.768 1.00 68.56 101 TYR A CA 1
ATOM 787 C C . TYR A 1 101 ? -20.908 3.685 47.990 1.00 68.56 101 TYR A C 1
ATOM 789 O O . TYR A 1 101 ? -21.505 4.279 48.888 1.00 68.56 101 TYR A O 1
ATOM 797 N N . LYS A 1 102 ? -20.646 2.374 48.080 1.00 60.03 102 LYS A N 1
ATOM 798 C CA . LYS A 1 102 ? -21.132 1.488 49.159 1.00 60.03 102 LYS A CA 1
ATOM 799 C C . LYS A 1 102 ? -20.657 1.828 50.590 1.00 60.03 102 LYS A C 1
ATOM 801 O O . LYS A 1 102 ? -21.467 1.723 51.509 1.00 60.03 102 LYS A O 1
ATOM 806 N N . PRO A 1 103 ? -19.399 2.236 50.847 1.00 56.75 103 PRO A N 1
ATOM 807 C CA . PRO A 1 103 ? -18.972 2.642 52.186 1.00 56.75 103 PRO A CA 1
ATOM 808 C C . PRO A 1 103 ? -19.574 3.985 52.624 1.00 56.75 103 PRO A C 1
ATOM 810 O O . PRO A 1 103 ? -19.666 4.235 53.818 1.00 56.75 103 PRO A O 1
ATOM 813 N N . SER A 1 104 ? -20.042 4.849 51.716 1.00 56.09 104 SER A N 1
ATOM 814 C CA . SER A 1 104 ? -20.620 6.137 52.131 1.00 56.09 104 SER A CA 1
ATOM 815 C C . SER A 1 104 ? -22.019 6.014 52.745 1.00 56.09 104 SER A C 1
ATOM 817 O O . SER A 1 104 ? -22.405 6.899 53.500 1.00 56.09 104 SER A O 1
ATOM 819 N N . THR A 1 105 ? -22.778 4.951 52.457 1.00 55.62 105 THR A N 1
ATOM 820 C CA . THR A 1 105 ? -24.107 4.713 53.051 1.00 55.62 105 THR A CA 1
ATOM 821 C C . THR A 1 105 ? -24.045 3.840 54.306 1.00 55.62 105 THR A C 1
ATOM 823 O O . THR A 1 105 ? -24.764 4.109 55.261 1.00 55.62 105 THR A O 1
ATOM 826 N N . ALA A 1 106 ? -23.125 2.871 54.369 1.00 57.59 106 ALA A N 1
ATOM 827 C CA . ALA A 1 106 ? -22.918 2.044 55.565 1.00 57.59 106 ALA A CA 1
ATOM 828 C C . ALA A 1 106 ? -22.362 2.837 56.765 1.00 57.59 106 ALA A C 1
ATOM 830 O O . ALA A 1 106 ? -22.628 2.497 57.911 1.00 57.59 106 ALA A O 1
ATOM 831 N N . LEU A 1 107 ? -21.605 3.911 56.518 1.00 57.53 107 LEU A N 1
ATOM 832 C CA . LEU A 1 107 ? -21.107 4.805 57.570 1.00 57.53 107 LEU A CA 1
ATOM 833 C C . LEU A 1 107 ? -22.200 5.759 58.093 1.00 57.53 107 LEU A C 1
ATOM 835 O O . LEU A 1 107 ? -22.071 6.264 59.203 1.00 57.53 107 LEU A O 1
ATOM 839 N N . LEU A 1 108 ? -23.275 5.980 57.324 1.00 57.53 108 LEU A N 1
ATOM 840 C CA . LEU A 1 108 ? -24.440 6.761 57.754 1.00 57.53 108 LEU A CA 1
ATOM 841 C C . LEU A 1 108 ? -25.411 5.918 58.601 1.00 57.53 108 LEU A C 1
ATOM 843 O O . LEU A 1 108 ? -25.931 6.436 59.577 1.00 57.53 108 LEU A O 1
ATOM 847 N N . GLU A 1 109 ? -25.578 4.619 58.314 1.00 55.56 109 GLU A N 1
ATOM 848 C CA . GLU A 1 109 ? -26.408 3.707 59.135 1.00 55.56 109 GLU A CA 1
ATOM 849 C C . GLU A 1 109 ? -25.782 3.312 60.488 1.00 55.56 109 GLU A C 1
ATOM 851 O O . GLU A 1 109 ? -26.467 2.754 61.337 1.00 55.56 109 GLU A O 1
ATOM 856 N N . LEU A 1 110 ? -24.488 3.575 60.706 1.00 59.22 110 LEU A N 1
ATOM 857 C CA . LEU A 1 110 ? -23.803 3.322 61.985 1.00 59.22 110 LEU A CA 1
ATOM 858 C C . LEU A 1 110 ? -23.677 4.580 62.867 1.00 59.22 110 LEU A C 1
ATOM 860 O O . LEU A 1 110 ? -23.118 4.495 63.961 1.00 59.22 110 LEU A O 1
ATOM 864 N N . ASN A 1 111 ? -24.133 5.741 62.379 1.00 57.62 111 ASN A N 1
ATOM 865 C CA . ASN A 1 111 ? -24.109 7.023 63.095 1.00 57.62 111 ASN A CA 1
ATOM 866 C C . ASN A 1 111 ? -25.515 7.495 63.544 1.00 57.62 111 ASN A C 1
ATOM 868 O O . ASN A 1 111 ? -25.624 8.582 64.111 1.00 57.62 111 ASN A O 1
ATOM 872 N N . ASP A 1 112 ? -26.548 6.676 63.326 1.00 46.47 112 ASP A N 1
ATOM 873 C CA . ASP A 1 112 ? -27.885 6.763 63.941 1.00 46.47 112 ASP A CA 1
ATOM 874 C C . ASP A 1 112 ? -28.076 5.598 64.935 1.00 46.47 112 ASP A C 1
ATOM 876 O O . ASP A 1 112 ? -28.755 5.799 65.971 1.00 46.47 112 ASP A O 1
#

pLDDT: mean 79.79, std 10.6, range [46.47, 95.25]

Radius of gyration: 29.54 Å; chains: 1; bounding box: 54×21×90 Å

Foldseek 3Di:
DPPVVVVVVVVVVVLVVLLDPVVLVVLQVVLVVCQVVQVVVVDPVSNVVSCVPVNCVSNVVSVVSNVVVVVVVVVVVVVVVVVVVVVVVVVVVVVVVCVVVVVVVVVVVVVD